Protein AF-A0AA35REL9-F1 (afdb_monomer)

Radius of gyration: 34.59 Å; Cα contacts (8 Å, |Δi|>4): 197; chains: 1; bounding box: 89×67×62 Å

Organism: Geodia barretti (NCBI:txid519541)

Nearest PDB structures (foldseek):
  4a1n-assembly1_A-2  TM=9.857E-01  e=6.104E-14  Homo sapiens
  6iid-assembly2_D  TM=9.832E-01  e=5.723E-14  Homo sapiens
  6iid-assembly1_B  TM=9.826E-01  e=6.943E-14  Homo sapiens
  5t40-assembly1_B  TM=9.830E-01  e=1.410E-13  Homo sapiens
  7r6t-assembly1_D  TM=9.829E-01  e=6.207E-13  Homo sapiens

Mean predicted aligned error: 12.46 Å

Secondary structure (DSSP, 8-state):
------------------HHHHHHHHHHHHHHHHHHHHHHHHHHHHS--HHHHHTTT-PPPPSEEEEE-SSEEEEEETTTTEEEEEEE---TTTT-SS--GGG---B--TTS-GGGS--HHHHTTSS-EEEESS-GGGGTT-HHHHHHHTBGGGEEEE-HHHHH-

Structure (mmCIF, N/CA/C/O back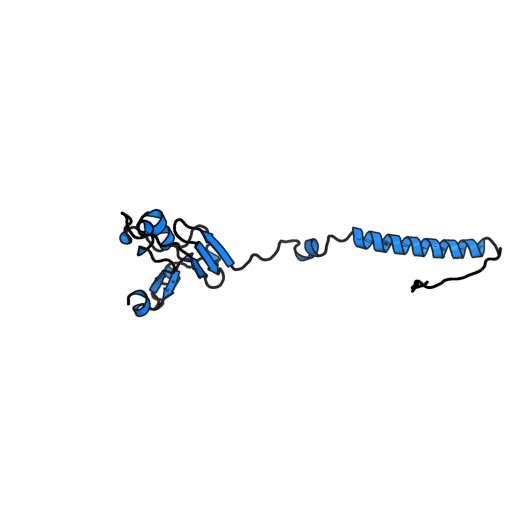bone):
data_AF-A0AA35REL9-F1
#
_entry.id   AF-A0AA35REL9-F1
#
loop_
_atom_site.group_PDB
_atom_site.id
_atom_site.type_symbol
_atom_site.label_atom_id
_atom_site.label_alt_id
_atom_site.label_comp_id
_atom_site.label_asym_id
_atom_site.label_entity_id
_atom_site.label_seq_id
_atom_site.pdbx_PDB_ins_code
_atom_site.Cartn_x
_atom_site.Cartn_y
_atom_site.Cartn_z
_atom_site.occupancy
_atom_site.B_iso_or_equiv
_atom_site.auth_seq_id
_atom_site.auth_comp_id
_atom_site.auth_asym_id
_atom_site.auth_atom_id
_atom_site.pdbx_PDB_model_num
ATOM 1 N N . MET A 1 1 ? 26.465 -51.976 43.241 1.00 38.72 1 MET A N 1
ATOM 2 C CA . MET A 1 1 ? 25.745 -52.261 41.977 1.00 38.72 1 MET A CA 1
ATOM 3 C C . MET A 1 1 ? 25.626 -50.944 41.230 1.00 38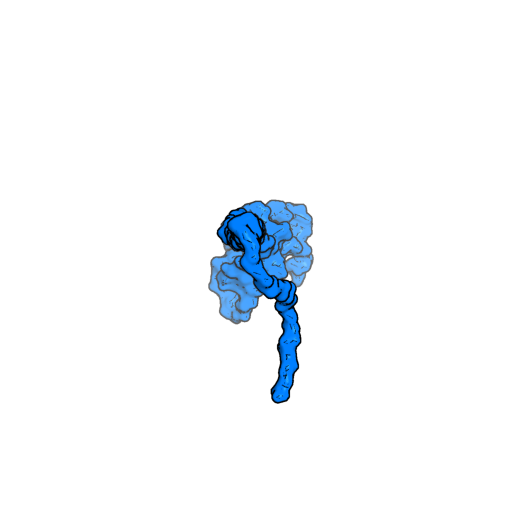.72 1 MET A C 1
ATOM 5 O O . MET A 1 1 ? 25.036 -50.042 41.786 1.00 38.72 1 MET A O 1
ATOM 9 N N . GLY A 1 2 ? 26.195 -50.675 40.064 1.00 36.62 2 GLY A N 1
ATOM 10 C CA . GLY A 1 2 ? 26.947 -51.444 39.083 1.00 36.62 2 GLY A CA 1
ATOM 11 C C . GLY A 1 2 ? 27.085 -50.527 37.857 1.00 36.62 2 GLY A C 1
ATOM 12 O O . GLY A 1 2 ? 26.077 -50.076 37.332 1.00 36.62 2 GLY A O 1
ATOM 13 N N . THR A 1 3 ? 28.329 -50.188 37.510 1.00 42.38 3 THR A N 1
ATOM 14 C CA . THR A 1 3 ? 28.881 -50.027 36.149 1.00 42.38 3 THR A CA 1
ATOM 15 C C . THR A 1 3 ? 28.041 -49.396 35.028 1.00 42.38 3 THR A C 1
ATOM 17 O O . THR A 1 3 ? 27.071 -49.979 34.560 1.00 42.38 3 THR A O 1
ATOM 20 N N . ARG A 1 4 ? 28.605 -48.348 34.404 1.00 43.53 4 ARG A N 1
ATOM 21 C CA . ARG A 1 4 ? 28.885 -48.337 32.951 1.00 43.53 4 ARG A CA 1
ATOM 22 C C . ARG A 1 4 ? 29.955 -47.298 32.599 1.00 43.53 4 ARG A C 1
ATOM 24 O O . ARG A 1 4 ? 29.702 -46.117 32.414 1.00 43.53 4 ARG A O 1
ATOM 31 N N . MET A 1 5 ? 31.175 -47.814 32.539 1.00 40.88 5 MET A N 1
ATOM 32 C CA . MET A 1 5 ? 32.362 -47.258 31.905 1.00 40.88 5 MET A CA 1
ATOM 33 C C . MET A 1 5 ? 32.341 -47.696 30.436 1.00 40.88 5 MET A C 1
ATOM 35 O O . MET A 1 5 ? 32.220 -48.896 30.224 1.00 40.88 5 MET A O 1
ATOM 39 N N . GLN A 1 6 ? 32.442 -46.769 29.475 1.00 39.53 6 GLN A N 1
ATOM 40 C CA . GLN A 1 6 ? 32.966 -46.924 28.099 1.00 39.53 6 GLN A CA 1
ATOM 41 C C . GLN A 1 6 ? 33.164 -45.501 27.541 1.00 39.53 6 GLN A C 1
ATOM 43 O O . GLN A 1 6 ? 32.292 -44.665 27.715 1.00 39.53 6 GLN A O 1
ATOM 48 N N . ALA A 1 7 ? 34.228 -45.093 26.868 1.00 39.03 7 ALA A N 1
ATOM 49 C CA . ALA A 1 7 ? 35.508 -45.682 26.544 1.00 39.03 7 ALA A CA 1
ATOM 50 C C . ALA A 1 7 ? 36.372 -44.499 26.076 1.00 39.03 7 ALA A C 1
ATOM 52 O O . ALA A 1 7 ? 35.978 -43.770 25.167 1.00 39.03 7 ALA A O 1
ATOM 53 N N . ARG A 1 8 ? 37.551 -44.303 26.664 1.00 44.84 8 ARG A N 1
ATOM 54 C CA . ARG A 1 8 ? 38.664 -43.686 25.943 1.00 44.84 8 ARG A CA 1
ATOM 55 C C . ARG A 1 8 ? 39.880 -44.565 26.176 1.00 44.84 8 ARG A C 1
ATOM 57 O O . ARG A 1 8 ? 40.421 -44.625 27.275 1.00 44.84 8 ARG A O 1
ATOM 64 N N . LEU A 1 9 ? 40.169 -45.318 25.116 1.00 37.50 9 LEU A N 1
ATOM 65 C CA . LEU A 1 9 ? 41.387 -46.067 24.840 1.00 37.50 9 LEU A CA 1
ATOM 66 C C . LEU A 1 9 ? 42.600 -45.301 25.397 1.00 37.50 9 LEU A C 1
ATOM 68 O O . LEU A 1 9 ? 42.753 -44.115 25.130 1.00 37.50 9 LEU A O 1
ATOM 72 N N . ALA A 1 10 ? 43.359 -45.873 26.327 1.00 35.50 10 ALA A N 1
ATOM 73 C CA . ALA A 1 10 ? 44.372 -46.903 26.091 1.00 35.50 10 ALA A CA 1
ATOM 74 C C . ALA A 1 10 ? 45.557 -46.385 25.256 1.00 35.50 10 ALA A C 1
ATOM 76 O O . ALA A 1 10 ? 45.569 -46.523 24.041 1.00 35.50 10 ALA A O 1
ATOM 77 N N . TYR A 1 11 ? 46.580 -45.879 25.948 1.00 42.88 11 TYR A N 1
ATOM 78 C CA . TYR A 1 11 ? 47.963 -46.280 25.691 1.00 42.88 11 TYR A CA 1
ATOM 79 C C . TYR A 1 11 ? 48.634 -46.566 27.037 1.00 42.88 11 TYR A C 1
ATOM 81 O O . TYR A 1 11 ? 49.083 -45.682 27.759 1.00 42.88 11 TYR A O 1
ATOM 89 N N . PHE A 1 12 ? 48.592 -47.849 27.390 1.00 39.62 12 PHE A N 1
ATOM 90 C CA . PHE A 1 12 ? 49.437 -48.487 28.391 1.00 39.62 12 PHE A CA 1
ATOM 91 C C . PHE A 1 12 ? 50.881 -48.515 27.872 1.00 39.62 12 PHE A C 1
ATOM 93 O O . PHE A 1 12 ? 51.094 -48.793 26.692 1.00 39.62 12 PHE A O 1
ATOM 100 N N . GLY A 1 13 ? 51.868 -48.315 28.745 1.00 34.38 13 GLY A N 1
ATOM 101 C CA . GLY A 1 13 ? 53.272 -48.499 28.379 1.00 34.38 13 GLY A CA 1
ATOM 102 C C . GLY A 1 13 ? 54.233 -48.274 29.537 1.00 34.38 13 GLY A C 1
ATOM 103 O O . GLY A 1 13 ? 54.684 -47.159 29.759 1.00 34.38 13 GLY A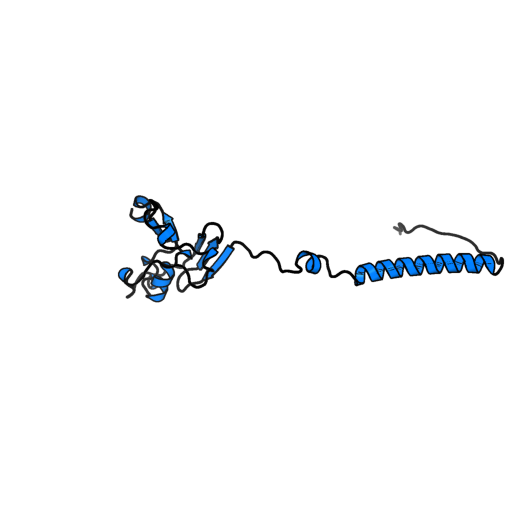 O 1
ATOM 104 N N . VAL A 1 14 ? 54.509 -49.352 30.269 1.00 37.28 14 VAL A N 1
ATOM 105 C CA . VAL A 1 14 ? 55.483 -49.502 31.361 1.00 37.28 14 VAL A CA 1
ATOM 106 C C . VAL A 1 14 ? 56.867 -48.949 30.980 1.00 37.28 14 VAL A C 1
ATOM 108 O O . VAL A 1 14 ? 57.290 -49.054 29.833 1.00 37.28 14 VAL A O 1
ATOM 111 N N . GLY A 1 15 ? 57.554 -48.342 31.954 1.00 46.62 15 GLY A N 1
ATOM 112 C CA . GLY A 1 15 ? 58.810 -47.622 31.748 1.00 46.62 15 GLY A CA 1
ATOM 113 C C . GLY A 1 15 ? 60.039 -48.480 31.445 1.00 46.62 15 GLY A C 1
ATOM 114 O O . GLY A 1 15 ? 59.962 -49.700 31.417 1.00 46.62 15 GLY A O 1
ATOM 115 N N . VAL A 1 16 ? 61.172 -47.796 31.245 1.00 36.56 16 VAL A N 1
ATOM 116 C CA . VAL A 1 16 ? 62.549 -48.168 31.632 1.00 36.56 16 VAL A CA 1
ATOM 117 C C . VAL A 1 16 ? 63.485 -47.023 31.214 1.00 36.56 16 VAL A C 1
ATOM 119 O O . VAL A 1 16 ? 63.366 -46.446 30.135 1.00 36.56 16 VAL A O 1
ATOM 122 N N . LEU A 1 17 ? 64.417 -46.697 32.110 1.00 44.53 17 LEU A N 1
ATOM 123 C CA . LEU A 1 17 ? 65.600 -45.867 31.884 1.00 44.53 17 LEU A CA 1
ATOM 124 C C . LEU A 1 17 ? 66.382 -46.331 30.642 1.00 44.53 17 LEU A C 1
ATOM 126 O O . LEU A 1 17 ? 67.017 -47.380 30.681 1.00 44.53 17 LEU A O 1
ATOM 130 N N . ALA A 1 18 ? 66.410 -45.525 29.577 1.00 38.19 18 ALA A N 1
ATOM 131 C CA . ALA A 1 18 ? 67.398 -45.668 28.508 1.00 38.19 18 ALA A CA 1
ATOM 132 C C . ALA A 1 18 ? 67.655 -44.333 27.792 1.00 38.19 18 ALA A C 1
ATOM 134 O O . ALA A 1 18 ? 66.967 -43.983 26.842 1.00 38.19 18 ALA A O 1
ATOM 135 N N . GLY A 1 19 ? 68.693 -43.620 28.239 1.00 43.19 19 GLY A N 1
ATOM 136 C CA . GLY A 1 19 ? 69.472 -42.687 27.421 1.00 43.19 19 GLY A CA 1
ATOM 137 C C . GLY A 1 19 ? 68.794 -41.374 27.011 1.00 43.19 19 GLY A C 1
ATOM 138 O O . GLY A 1 19 ? 67.659 -41.317 26.548 1.00 43.19 19 GLY A O 1
ATOM 139 N N . VAL A 1 20 ? 69.566 -40.292 27.077 1.00 51.22 20 VAL A N 1
ATOM 140 C CA . VAL A 1 20 ? 69.194 -38.928 26.654 1.00 51.22 20 VAL A CA 1
ATOM 141 C C . VAL A 1 20 ? 68.533 -38.876 25.252 1.00 51.22 20 VAL A C 1
ATOM 143 O O . VAL A 1 20 ? 67.726 -37.989 24.983 1.00 51.22 20 VAL A O 1
ATOM 146 N N . GLY A 1 21 ? 68.785 -39.862 24.376 1.00 52.84 21 GLY A N 1
ATOM 147 C CA . GLY A 1 21 ? 68.169 -39.986 23.047 1.00 52.84 21 GLY A CA 1
ATOM 148 C C . GLY A 1 21 ? 66.683 -40.390 23.017 1.00 52.84 21 GLY A C 1
ATOM 149 O O . GLY A 1 21 ? 65.930 -39.822 22.223 1.00 52.84 21 GLY A O 1
ATOM 150 N N . ALA A 1 22 ? 66.222 -41.307 23.879 1.00 56.06 22 ALA A N 1
ATOM 151 C CA . ALA A 1 22 ? 64.810 -41.720 23.910 1.00 56.06 22 ALA A CA 1
ATOM 152 C C . ALA A 1 22 ? 63.923 -40.642 24.551 1.00 56.06 22 ALA A C 1
ATOM 154 O O . ALA A 1 22 ? 62.823 -40.371 24.068 1.00 56.06 22 ALA A O 1
ATOM 155 N N . GLY A 1 23 ? 64.446 -39.950 25.571 1.00 62.44 23 GLY A N 1
ATOM 156 C CA . GLY A 1 23 ? 63.805 -38.774 26.163 1.00 62.44 23 GLY A CA 1
ATOM 157 C C . GLY A 1 23 ? 63.646 -37.623 25.165 1.00 62.44 23 GLY A C 1
ATOM 158 O O . GLY A 1 23 ? 62.595 -36.991 25.132 1.00 62.44 23 GLY A O 1
ATOM 159 N N . ALA A 1 24 ? 64.635 -37.393 24.291 1.00 69.06 24 ALA A N 1
ATOM 160 C CA . ALA A 1 24 ? 64.539 -36.389 23.228 1.00 69.06 24 ALA A CA 1
ATOM 161 C C . ALA A 1 24 ? 63.506 -36.763 22.150 1.00 69.06 24 ALA A C 1
ATOM 163 O O . ALA A 1 24 ? 62.781 -35.892 21.670 1.00 69.06 24 ALA A O 1
ATOM 164 N N . GLY A 1 25 ? 63.414 -38.045 21.777 1.00 72.69 25 GLY A N 1
ATOM 165 C CA . GLY A 1 25 ? 62.377 -38.547 20.869 1.00 72.69 25 GLY A CA 1
ATOM 166 C C . GLY A 1 25 ? 60.973 -38.394 21.458 1.00 72.69 25 GLY A C 1
ATOM 167 O O . GLY A 1 25 ? 60.097 -37.818 20.817 1.00 72.69 25 GLY A O 1
ATOM 168 N N . TYR A 1 26 ? 60.792 -38.818 22.710 1.00 73.25 26 TYR A N 1
ATOM 169 C CA . TYR A 1 26 ? 59.534 -38.671 23.443 1.00 73.25 26 TYR A CA 1
ATOM 170 C C . TYR A 1 26 ? 59.136 -37.199 23.616 1.00 73.25 26 TYR A C 1
ATOM 172 O O . TYR A 1 26 ? 58.005 -36.831 23.316 1.00 73.25 26 TYR A O 1
ATOM 180 N N . TRP A 1 27 ? 60.072 -36.330 24.009 1.00 76.44 27 TRP A N 1
ATOM 181 C CA . TRP A 1 27 ? 59.833 -34.891 24.148 1.00 76.44 27 TRP A CA 1
ATOM 182 C C . TRP A 1 27 ? 59.469 -34.223 22.819 1.00 76.44 27 TRP A C 1
ATOM 184 O O . TRP A 1 27 ? 58.601 -33.356 22.795 1.00 76.44 27 TRP A O 1
ATOM 194 N N . ARG A 1 28 ? 60.083 -34.637 21.701 1.00 79.19 28 ARG A N 1
ATOM 195 C CA . ARG A 1 28 ? 59.716 -34.145 20.362 1.00 79.19 28 ARG A CA 1
ATOM 196 C C . ARG A 1 28 ? 58.298 -34.547 19.981 1.00 79.19 28 ARG A C 1
ATOM 198 O O . ARG A 1 28 ? 57.558 -33.695 19.507 1.00 79.19 28 ARG A O 1
ATOM 205 N N . VAL A 1 29 ? 57.915 -35.804 20.206 1.00 80.38 29 VAL A N 1
ATOM 206 C CA . VAL A 1 29 ? 56.547 -36.282 19.936 1.00 80.38 29 VAL A CA 1
ATOM 207 C C . VAL A 1 29 ? 55.541 -35.561 20.832 1.00 80.38 29 VAL A C 1
ATOM 209 O O . VAL A 1 29 ? 54.528 -35.073 20.342 1.00 80.38 29 VAL A O 1
ATOM 212 N N . TYR A 1 30 ? 55.854 -35.416 22.118 1.00 77.50 30 TYR A N 1
ATOM 213 C CA . TYR A 1 30 ? 55.033 -34.679 23.073 1.00 77.50 30 TYR A CA 1
ATOM 214 C C . TYR A 1 30 ? 54.844 -33.213 22.648 1.00 77.50 30 TYR A C 1
ATOM 216 O O . TYR A 1 30 ? 53.714 -32.742 22.547 1.00 77.50 30 TYR A O 1
ATOM 224 N N . LYS A 1 31 ? 55.928 -32.514 22.283 1.00 85.44 31 LYS A N 1
ATOM 225 C CA . LYS A 1 31 ? 55.852 -31.144 21.756 1.00 85.44 31 LYS A CA 1
ATOM 226 C C . LYS A 1 31 ? 55.108 -31.043 20.429 1.00 85.44 31 LYS A C 1
ATOM 228 O O . LYS A 1 31 ? 54.455 -30.033 20.198 1.00 85.44 31 LYS A O 1
ATOM 233 N N . GLN A 1 32 ? 55.206 -32.048 19.560 1.00 83.06 32 GLN A N 1
ATOM 234 C CA . GLN A 1 32 ? 54.474 -32.079 18.293 1.00 83.06 32 GLN A CA 1
ATOM 235 C C . GLN A 1 32 ? 52.961 -32.167 18.537 1.00 83.06 32 GLN A C 1
ATOM 237 O O . GLN A 1 32 ? 52.208 -31.469 17.863 1.00 83.06 32 GLN A O 1
ATOM 242 N N . LEU A 1 33 ? 52.535 -32.979 19.512 1.00 82.25 33 LEU A N 1
ATOM 243 C CA . LEU A 1 33 ? 51.131 -33.121 19.912 1.00 82.25 33 LEU A CA 1
ATOM 244 C C . LEU A 1 33 ? 50.598 -31.856 20.604 1.00 82.25 33 LEU A C 1
ATOM 246 O O . LEU A 1 33 ? 49.529 -31.367 20.250 1.00 82.25 33 LEU A O 1
ATOM 250 N N . GLU A 1 34 ? 51.368 -31.259 21.521 1.00 87.31 34 GLU A N 1
ATOM 251 C CA . GLU A 1 34 ? 51.006 -29.960 22.113 1.00 87.31 34 GLU A CA 1
ATOM 252 C C . GLU A 1 34 ? 50.895 -28.866 21.044 1.00 87.31 34 GLU A C 1
ATOM 254 O O . GLU A 1 34 ? 49.989 -28.029 21.085 1.00 87.31 34 GLU A O 1
ATOM 259 N N . LEU A 1 35 ? 51.799 -28.873 20.058 1.00 85.94 35 LEU A N 1
ATOM 260 C CA . LEU A 1 35 ? 51.762 -27.919 18.959 1.00 85.94 35 LEU A CA 1
ATOM 261 C C . LEU A 1 35 ? 50.524 -28.143 18.085 1.00 85.94 35 LEU A C 1
ATOM 263 O O . LEU A 1 35 ? 49.861 -27.159 17.766 1.00 85.94 35 LEU A O 1
ATOM 267 N N . SER A 1 36 ? 50.170 -29.385 17.736 1.00 79.75 36 SER A N 1
ATOM 268 C CA . SER A 1 36 ? 48.961 -29.661 16.947 1.00 79.75 36 SER A CA 1
ATOM 269 C C . SER A 1 36 ? 47.688 -29.235 17.673 1.00 79.75 36 SER A C 1
ATOM 271 O O . SER A 1 36 ? 46.866 -28.547 17.070 1.00 79.75 36 SER A O 1
ATOM 273 N N . ASP A 1 37 ? 47.567 -29.522 18.972 1.00 83.12 37 ASP A N 1
ATOM 274 C CA . ASP A 1 37 ? 46.419 -29.085 19.780 1.00 83.12 37 ASP A CA 1
ATOM 275 C C . ASP A 1 37 ? 46.354 -27.549 19.868 1.00 83.12 37 ASP A C 1
ATOM 277 O O . ASP A 1 37 ? 45.286 -26.933 19.754 1.00 83.12 37 ASP A O 1
ATOM 281 N N . SER A 1 38 ? 47.513 -26.892 19.995 1.00 81.31 38 SER A N 1
ATOM 282 C CA . SER A 1 38 ? 47.600 -25.430 19.992 1.00 81.31 38 SER A CA 1
ATOM 283 C C . SER A 1 38 ? 47.218 -24.821 18.638 1.00 81.31 38 SER A C 1
ATOM 285 O O . SER A 1 38 ? 46.554 -23.783 18.607 1.00 81.31 38 SER A O 1
ATOM 287 N N . LEU A 1 39 ? 47.577 -25.467 17.523 1.00 77.19 39 LEU A N 1
ATOM 288 C CA . LEU A 1 39 ? 47.239 -25.029 16.170 1.00 77.19 39 LEU A CA 1
ATOM 289 C C . LEU A 1 39 ? 45.755 -25.236 15.878 1.00 77.19 39 LEU A C 1
ATOM 291 O O . LEU A 1 39 ? 45.132 -24.331 15.329 1.00 77.19 39 LEU A O 1
ATOM 295 N N . GLU A 1 40 ? 45.163 -26.356 16.296 1.00 75.81 40 GLU A N 1
ATOM 296 C CA . GLU A 1 40 ? 43.717 -26.571 16.186 1.00 75.81 40 GLU A CA 1
ATOM 297 C C . GLU A 1 40 ? 42.924 -25.557 17.019 1.00 75.81 40 GLU A C 1
ATOM 299 O O . GLU A 1 40 ? 41.930 -25.006 16.537 1.00 75.81 40 GLU A O 1
ATOM 304 N N . SER A 1 41 ? 43.363 -25.258 18.248 1.00 69.75 41 SER A N 1
ATOM 305 C CA . SER A 1 41 ? 42.710 -24.235 19.076 1.00 69.75 41 SER A CA 1
ATOM 306 C C . SER A 1 41 ? 42.879 -22.828 18.493 1.00 69.75 41 SER A C 1
ATOM 308 O O . SER A 1 41 ? 41.913 -22.068 18.444 1.00 69.75 41 SER A O 1
ATOM 310 N N . ARG A 1 42 ? 44.066 -22.486 17.969 1.00 64.62 42 ARG A N 1
ATOM 311 C CA . ARG A 1 42 ? 44.294 -21.226 17.248 1.00 64.62 42 ARG A CA 1
ATOM 312 C C . ARG A 1 42 ? 43.442 -21.142 15.996 1.00 64.62 42 ARG A C 1
ATOM 314 O O . ARG A 1 42 ? 42.845 -20.098 15.784 1.00 64.62 42 ARG A O 1
ATOM 321 N N . HIS A 1 43 ? 43.338 -22.200 15.198 1.00 61.16 43 HIS A N 1
ATOM 322 C CA . HIS A 1 43 ? 42.502 -22.223 13.999 1.00 61.16 43 HIS A CA 1
ATOM 323 C C . HIS A 1 43 ? 41.029 -21.969 14.351 1.00 61.16 43 HIS A C 1
ATOM 325 O O . HIS A 1 43 ? 40.400 -21.096 13.757 1.00 61.16 43 HIS A O 1
ATOM 331 N N . LYS A 1 44 ? 40.515 -22.622 15.405 1.00 63.03 44 LYS A N 1
ATOM 332 C CA . LYS A 1 44 ? 39.170 -22.351 15.948 1.00 63.03 44 LYS A CA 1
ATOM 333 C C . LYS A 1 44 ? 38.997 -20.920 16.476 1.00 63.03 44 LYS A C 1
ATOM 335 O O . LYS A 1 44 ? 37.888 -20.404 16.427 1.00 63.03 44 LYS A O 1
ATOM 340 N N . ASN A 1 45 ? 40.071 -20.282 16.943 1.00 60.59 45 ASN A N 1
ATOM 341 C CA . ASN A 1 45 ? 40.060 -18.920 17.493 1.00 60.59 45 ASN A CA 1
ATOM 342 C C . ASN A 1 45 ? 40.422 -17.817 16.477 1.00 60.59 45 ASN A C 1
ATOM 344 O O . ASN A 1 45 ? 40.308 -16.640 16.808 1.00 60.59 45 ASN A O 1
ATOM 348 N N . THR A 1 46 ? 40.885 -18.166 15.271 1.00 64.25 46 THR A N 1
ATOM 349 C CA . THR A 1 46 ? 41.335 -17.198 14.247 1.00 64.25 46 THR A CA 1
ATOM 350 C C . THR A 1 46 ? 40.262 -16.957 13.188 1.00 64.25 46 THR A C 1
ATOM 352 O O . THR A 1 46 ? 40.200 -15.877 12.601 1.00 64.25 46 THR A O 1
ATOM 355 N N . GLU A 1 47 ? 39.390 -17.935 12.942 1.00 70.81 47 GLU A N 1
ATOM 356 C CA . GLU A 1 47 ? 38.264 -17.747 12.036 1.00 70.81 47 GLU A CA 1
ATOM 357 C C . GLU A 1 47 ? 37.121 -17.018 12.752 1.00 70.81 47 GLU A C 1
ATOM 359 O O . GLU A 1 47 ? 36.642 -17.459 13.796 1.00 70.81 47 GLU A O 1
ATOM 364 N N . LEU A 1 48 ? 36.646 -15.911 12.165 1.00 78.94 48 LEU A N 1
ATOM 365 C CA . LEU A 1 48 ? 35.367 -15.325 12.568 1.00 78.94 48 LEU A CA 1
ATOM 366 C C . LEU A 1 48 ? 34.293 -16.431 12.554 1.00 78.94 48 LEU A C 1
ATOM 368 O O . LEU A 1 48 ? 34.329 -17.291 11.664 1.00 78.94 48 LEU A O 1
ATOM 372 N N . PRO A 1 49 ? 33.322 -16.413 13.483 1.00 86.38 49 PRO A N 1
ATOM 373 C CA . PRO A 1 49 ? 32.198 -17.341 13.468 1.00 86.38 49 PRO A CA 1
ATOM 374 C C . PRO A 1 49 ? 31.599 -17.486 12.062 1.00 86.38 49 PRO A C 1
ATOM 376 O O . PRO A 1 49 ? 31.489 -16.495 11.337 1.00 86.38 49 PRO A O 1
ATOM 379 N N . LEU A 1 50 ? 31.192 -18.704 11.679 1.00 84.75 50 LEU A N 1
ATOM 380 C CA . LEU A 1 50 ? 30.641 -19.006 10.346 1.00 84.75 50 LEU A CA 1
ATOM 381 C C . LEU A 1 50 ? 29.584 -17.980 9.911 1.00 84.75 50 LEU A C 1
ATOM 383 O O . LEU A 1 50 ? 29.644 -17.473 8.797 1.00 84.75 50 LEU A O 1
ATOM 387 N N . GLU A 1 51 ? 28.685 -17.612 10.822 1.00 87.00 51 GLU A N 1
ATOM 388 C CA . GLU A 1 51 ? 27.674 -16.566 10.629 1.00 87.00 51 GLU A CA 1
ATOM 389 C C . GLU A 1 51 ? 28.269 -15.226 10.169 1.00 87.00 51 GLU A C 1
ATOM 391 O O . GLU A 1 51 ? 27.785 -14.630 9.212 1.00 87.00 51 GLU A O 1
ATOM 396 N N . GLN A 1 52 ? 29.353 -14.760 10.793 1.00 87.06 52 GLN A N 1
ATOM 397 C CA . GLN A 1 52 ? 30.006 -13.495 10.440 1.00 87.06 52 GLN A CA 1
ATOM 398 C C . GLN A 1 52 ? 30.760 -13.577 9.107 1.00 87.06 52 GLN A C 1
ATOM 400 O O . GLN A 1 52 ? 30.898 -12.572 8.413 1.00 87.06 52 GLN A O 1
ATOM 405 N N . ARG A 1 53 ? 31.237 -14.767 8.726 1.00 89.69 53 ARG A N 1
ATOM 406 C CA . ARG A 1 53 ? 31.887 -14.998 7.426 1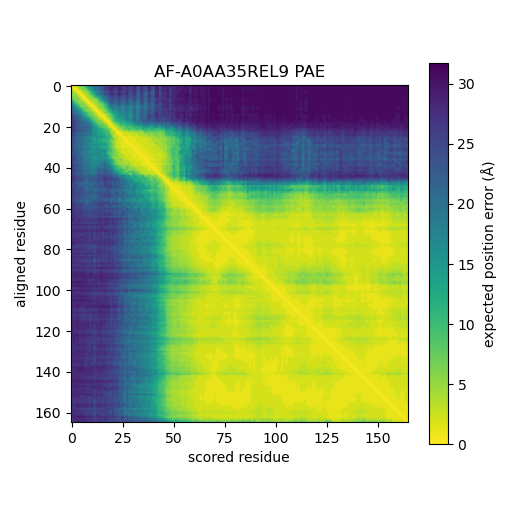.00 89.69 53 ARG A CA 1
ATOM 407 C C . ARG A 1 53 ? 30.869 -15.052 6.294 1.00 89.69 53 ARG A C 1
ATOM 409 O O . ARG A 1 53 ? 31.078 -14.421 5.262 1.00 89.69 53 ARG A O 1
ATOM 416 N N . VAL A 1 54 ? 29.782 -15.794 6.498 1.00 91.94 54 VAL A N 1
ATOM 417 C CA . VAL A 1 54 ? 28.707 -15.982 5.515 1.00 91.94 54 VAL A CA 1
ATOM 418 C C . VAL A 1 54 ? 27.923 -14.684 5.323 1.00 91.94 54 VAL A C 1
ATOM 420 O O . VAL A 1 54 ? 27.677 -14.284 4.190 1.00 91.94 54 VAL A O 1
ATOM 423 N N . PHE A 1 55 ? 27.607 -13.972 6.407 1.00 93.88 55 PHE A N 1
ATOM 424 C CA . PHE A 1 55 ? 26.857 -12.711 6.375 1.00 93.88 55 PHE A CA 1
ATOM 425 C C . PHE A 1 55 ? 27.748 -11.476 6.539 1.00 93.88 55 PHE A C 1
ATOM 427 O O . PHE A 1 55 ? 27.312 -10.460 7.078 1.00 93.88 55 PHE A O 1
ATOM 434 N N . LYS A 1 56 ? 28.992 -11.533 6.039 1.00 93.19 56 LYS A N 1
ATOM 435 C CA . LYS A 1 56 ? 29.962 -10.422 6.094 1.00 93.19 56 LYS A CA 1
ATOM 436 C C . LYS A 1 56 ? 29.391 -9.094 5.577 1.00 93.19 56 LYS A C 1
ATOM 438 O O . LYS A 1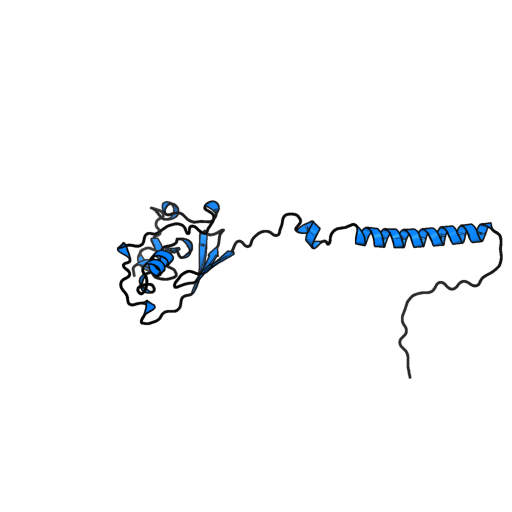 56 ? 29.745 -8.035 6.084 1.00 93.19 56 LYS A O 1
ATOM 443 N N . TYR A 1 57 ? 28.529 -9.156 4.564 1.00 93.81 57 TYR A N 1
ATOM 444 C CA . TYR A 1 57 ? 27.897 -7.995 3.927 1.00 93.81 57 TYR A CA 1
ATOM 445 C C . TYR A 1 57 ? 26.418 -7.838 4.308 1.00 93.81 57 TYR A C 1
ATOM 447 O O . TYR A 1 57 ? 25.666 -7.165 3.610 1.00 93.81 57 TYR A O 1
ATOM 455 N N . GLY A 1 58 ? 26.001 -8.461 5.411 1.00 93.12 58 GLY A N 1
ATOM 456 C CA . GLY A 1 58 ? 24.609 -8.530 5.833 1.00 93.12 58 GLY A CA 1
ATOM 457 C C . GLY A 1 58 ? 23.866 -9.730 5.246 1.00 93.12 58 GLY A C 1
ATOM 458 O O . GLY A 1 58 ? 24.343 -10.435 4.354 1.00 93.12 58 GLY A O 1
ATOM 459 N N . ARG A 1 59 ? 22.680 -9.981 5.800 1.00 93.50 59 ARG A N 1
ATOM 460 C CA . ARG A 1 59 ? 21.725 -10.949 5.256 1.00 93.50 59 ARG A CA 1
ATOM 461 C C . ARG A 1 59 ? 20.946 -10.289 4.117 1.00 93.50 59 ARG A C 1
ATOM 463 O O . ARG A 1 59 ? 20.667 -9.095 4.223 1.00 93.50 59 ARG A O 1
ATOM 470 N N . PRO A 1 60 ? 20.563 -11.034 3.067 1.00 92.81 60 PRO A N 1
ATOM 471 C CA . PRO A 1 60 ? 19.581 -10.543 2.113 1.00 92.81 60 PRO A CA 1
ATOM 472 C C . PRO A 1 60 ? 18.336 -10.064 2.858 1.00 92.81 60 PRO A C 1
ATOM 474 O O . PRO A 1 60 ? 17.843 -10.749 3.759 1.00 92.81 60 PRO A O 1
ATOM 477 N N . GLU A 1 61 ? 17.852 -8.882 2.500 1.00 91.38 61 GLU A N 1
ATOM 478 C CA . GLU A 1 61 ? 16.605 -8.375 3.052 1.00 91.38 61 GLU A CA 1
ATOM 479 C C . GLU A 1 61 ? 15.434 -9.233 2.567 1.00 91.38 61 GLU A C 1
ATOM 481 O O . GLU A 1 61 ? 15.438 -9.768 1.454 1.00 91.38 61 GLU A O 1
ATOM 486 N N . SER A 1 62 ? 14.429 -9.377 3.428 1.00 94.12 62 SER A N 1
ATOM 487 C CA . SER A 1 62 ? 13.176 -10.033 3.064 1.00 94.12 62 SER A CA 1
ATOM 488 C C . SER A 1 62 ? 12.539 -9.311 1.866 1.00 94.12 62 SER A C 1
ATOM 490 O O . SER A 1 62 ? 12.479 -8.080 1.874 1.00 94.12 62 SER A O 1
ATOM 492 N N . PRO A 1 63 ? 11.987 -10.033 0.869 1.00 95.62 63 PRO A N 1
ATOM 493 C CA . PRO A 1 63 ? 11.201 -9.418 -0.203 1.00 95.62 63 PRO A CA 1
ATOM 494 C C . PRO A 1 63 ? 9.854 -8.884 0.299 1.00 95.62 63 PRO A C 1
ATOM 496 O O . PRO A 1 63 ? 9.116 -8.271 -0.465 1.00 95.62 63 PRO A O 1
ATOM 499 N N . PHE A 1 64 ? 9.536 -9.103 1.575 1.00 97.62 64 PHE A N 1
ATOM 500 C CA . PHE A 1 64 ? 8.316 -8.641 2.214 1.00 97.62 64 PHE A CA 1
ATOM 501 C C . PHE A 1 64 ? 8.627 -7.625 3.303 1.00 97.62 64 PHE A C 1
ATOM 503 O O . PHE A 1 64 ? 9.513 -7.863 4.132 1.00 97.62 64 PHE A O 1
ATOM 510 N N . SER A 1 65 ? 7.849 -6.547 3.357 1.00 96.50 65 SER A N 1
ATOM 511 C CA . SER A 1 65 ? 7.905 -5.588 4.459 1.00 96.50 65 SER A CA 1
ATOM 512 C C . SER A 1 65 ? 6.515 -5.217 4.961 1.00 96.50 65 SER A C 1
ATOM 514 O O . SER A 1 65 ? 5.581 -5.021 4.188 1.00 96.50 65 SER A O 1
ATOM 516 N N . SER A 1 66 ? 6.371 -5.150 6.285 1.00 97.50 66 SER A N 1
ATOM 517 C CA . SER A 1 66 ? 5.138 -4.683 6.919 1.00 97.50 66 SER A CA 1
ATOM 518 C C . SER A 1 66 ? 5.089 -3.154 6.920 1.00 97.50 66 SER A C 1
ATOM 520 O O . SER A 1 66 ? 6.116 -2.490 7.123 1.00 97.50 66 SER A O 1
ATOM 522 N N . ARG A 1 67 ? 3.902 -2.595 6.690 1.00 97.75 67 ARG A N 1
ATOM 523 C CA . ARG A 1 67 ? 3.599 -1.165 6.785 1.00 97.75 67 ARG A CA 1
ATOM 524 C C . ARG A 1 67 ? 2.321 -0.981 7.587 1.00 97.75 67 ARG A C 1
ATOM 526 O O . ARG A 1 67 ? 1.361 -1.724 7.411 1.00 97.75 67 ARG A O 1
ATOM 533 N N . THR A 1 68 ? 2.325 0.017 8.460 1.00 98.38 68 THR A N 1
ATOM 534 C CA . THR A 1 68 ? 1.166 0.392 9.268 1.00 98.38 68 THR A CA 1
ATOM 535 C C . THR A 1 68 ? 0.829 1.837 8.972 1.00 98.38 68 THR A C 1
ATOM 537 O O . THR A 1 68 ? 1.690 2.711 9.072 1.00 98.38 68 THR A O 1
ATOM 540 N N . TYR A 1 69 ? -0.426 2.056 8.616 1.00 98.12 69 TYR A N 1
ATOM 541 C CA . TYR A 1 69 ? -1.013 3.351 8.322 1.00 98.12 69 TYR A CA 1
ATOM 542 C C . TYR A 1 69 ? -2.049 3.707 9.386 1.00 98.12 69 TYR A C 1
ATOM 544 O O . TYR A 1 69 ? -2.235 2.982 10.365 1.00 98.12 69 TYR A O 1
ATOM 552 N N . THR A 1 70 ? -2.755 4.819 9.184 1.00 97.00 70 THR A N 1
ATOM 553 C CA . THR A 1 70 ? -3.735 5.317 10.156 1.00 97.00 70 THR A CA 1
ATOM 554 C C . THR A 1 70 ? -4.870 4.319 10.436 1.00 97.00 70 THR A C 1
ATOM 556 O O . THR A 1 70 ? -5.328 4.223 11.571 1.00 97.00 70 THR A O 1
ATOM 559 N N . SER A 1 71 ? -5.331 3.571 9.426 1.00 96.88 71 SER A N 1
ATOM 560 C CA . SER A 1 71 ? -6.524 2.704 9.552 1.00 96.88 71 SER A CA 1
ATOM 561 C C . SER A 1 71 ? -6.320 1.259 9.127 1.00 96.88 71 SER A C 1
ATOM 563 O O . SER A 1 71 ? -7.222 0.445 9.298 1.00 96.88 71 SER A O 1
ATOM 565 N N . HIS A 1 72 ? -5.147 0.926 8.597 1.00 98.31 72 HIS A N 1
ATOM 566 C CA . HIS A 1 72 ? -4.853 -0.420 8.136 1.00 98.31 72 HIS A CA 1
ATOM 567 C C . HIS A 1 72 ? -3.358 -0.717 8.196 1.00 98.31 72 HIS A C 1
ATOM 569 O O . HIS A 1 72 ? -2.521 0.188 8.247 1.00 98.31 72 HIS A O 1
ATOM 575 N N . SER A 1 73 ? -3.033 -2.000 8.154 1.00 98.62 73 SER A N 1
ATOM 576 C CA . SER A 1 73 ? -1.680 -2.500 7.953 1.00 98.62 73 SER A CA 1
ATOM 577 C C . SER A 1 73 ? -1.642 -3.390 6.723 1.00 98.62 73 SER A C 1
ATOM 579 O O . SER A 1 73 ? -2.616 -4.075 6.418 1.00 98.62 73 SER A O 1
ATOM 581 N N . VAL A 1 74 ? -0.498 -3.422 6.051 1.00 98.62 74 VAL A N 1
ATOM 582 C CA . VAL A 1 74 ? -0.247 -4.313 4.916 1.00 98.62 74 VAL A CA 1
ATOM 583 C C . VAL A 1 74 ? 1.079 -5.037 5.095 1.00 98.62 74 VAL A C 1
ATOM 585 O O . VAL A 1 74 ? 2.036 -4.479 5.636 1.00 98.62 74 VAL A O 1
ATOM 588 N N . LEU A 1 75 ? 1.166 -6.259 4.578 1.00 98.56 75 LEU A N 1
ATOM 589 C CA . LEU A 1 75 ? 2.448 -6.885 4.259 1.00 98.56 75 LEU A CA 1
ATOM 590 C C . LEU A 1 75 ? 2.661 -6.778 2.759 1.00 98.56 75 LEU A C 1
ATOM 592 O O . LEU A 1 75 ? 1.955 -7.414 1.982 1.00 98.56 75 LEU A O 1
ATOM 596 N N . TYR A 1 76 ? 3.625 -5.963 2.360 1.00 98.62 76 TYR A N 1
ATOM 597 C CA . TYR A 1 76 ? 3.878 -5.632 0.968 1.00 98.62 76 TYR A CA 1
ATOM 598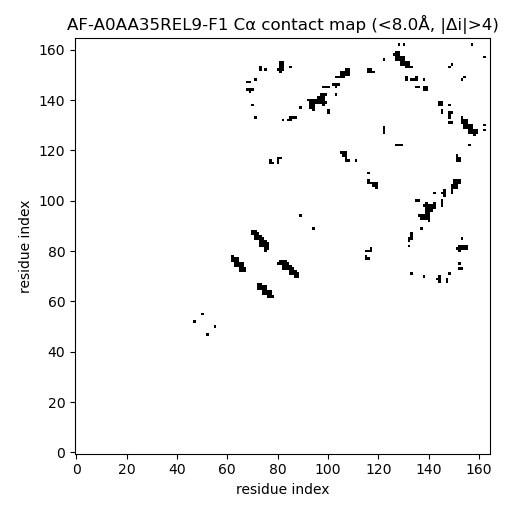 C C . TYR A 1 76 ? 4.929 -6.554 0.349 1.00 98.62 76 TYR A C 1
ATOM 600 O O . TYR A 1 76 ? 5.973 -6.788 0.958 1.00 98.62 76 TYR A O 1
ATOM 608 N N . ASP A 1 77 ? 4.669 -7.039 -0.866 1.00 98.50 77 ASP A N 1
ATOM 609 C CA . ASP A 1 77 ? 5.602 -7.819 -1.678 1.00 98.50 77 ASP A CA 1
ATOM 610 C C . ASP A 1 77 ? 6.384 -6.907 -2.632 1.00 98.50 77 ASP A C 1
ATOM 612 O O . ASP A 1 77 ? 5.839 -6.358 -3.591 1.00 98.50 77 ASP A O 1
ATOM 616 N N . HIS A 1 78 ? 7.688 -6.761 -2.394 1.00 97.81 78 HIS A N 1
ATOM 617 C CA . HIS A 1 78 ? 8.583 -5.934 -3.205 1.00 97.81 78 HIS A CA 1
ATOM 618 C C . HIS A 1 78 ? 8.856 -6.499 -4.607 1.00 97.81 78 HIS A C 1
ATOM 620 O O . HIS A 1 78 ? 9.300 -5.748 -5.481 1.00 97.81 78 HIS A O 1
ATOM 626 N N . VAL A 1 79 ? 8.625 -7.797 -4.825 1.00 97.50 79 VAL A N 1
ATOM 627 C CA . VAL A 1 79 ? 8.815 -8.476 -6.114 1.00 97.50 79 VAL A CA 1
ATOM 628 C C . VAL A 1 79 ? 7.593 -8.259 -6.996 1.00 97.50 79 VAL A C 1
ATOM 630 O O . VAL A 1 79 ? 7.732 -7.808 -8.132 1.00 97.50 79 VAL A O 1
ATOM 633 N N . HIS A 1 80 ? 6.401 -8.530 -6.463 1.00 98.06 80 HIS A N 1
ATOM 634 C CA . HIS A 1 80 ? 5.144 -8.399 -7.209 1.00 98.06 80 HIS A CA 1
ATOM 635 C C . HIS A 1 80 ? 4.543 -6.988 -7.153 1.00 98.06 80 HIS A C 1
ATOM 637 O O . HIS A 1 80 ? 3.640 -6.676 -7.925 1.00 98.06 80 HIS A O 1
ATOM 643 N N . LYS A 1 81 ? 5.071 -6.124 -6.281 1.00 98.38 81 LYS A N 1
ATOM 644 C CA . LYS A 1 81 ? 4.662 -4.726 -6.086 1.00 98.38 81 LYS A CA 1
ATOM 645 C C . LYS A 1 81 ? 3.193 -4.550 -5.683 1.00 98.38 81 LYS A C 1
ATOM 647 O O . LYS A 1 81 ? 2.538 -3.589 -6.095 1.00 98.38 81 LYS A O 1
ATOM 652 N N . VAL A 1 82 ? 2.703 -5.493 -4.884 1.00 98.69 82 VAL A N 1
ATOM 653 C CA . VAL A 1 82 ? 1.324 -5.591 -4.387 1.00 98.69 82 VAL A CA 1
ATOM 654 C C . VAL A 1 82 ? 1.322 -6.074 -2.931 1.00 98.69 82 VAL A C 1
ATOM 656 O O . VAL A 1 82 ? 2.294 -6.697 -2.493 1.00 98.69 82 VAL A O 1
ATOM 659 N N . PRO A 1 83 ? 0.263 -5.812 -2.149 1.00 98.56 83 PRO A N 1
ATOM 660 C CA . PRO A 1 83 ? 0.121 -6.398 -0.819 1.00 98.56 83 PRO A CA 1
ATOM 661 C C . PRO A 1 83 ? -0.142 -7.912 -0.891 1.00 98.56 83 PRO A C 1
ATOM 663 O O . PRO A 1 83 ? -0.961 -8.371 -1.684 1.00 98.56 83 PRO A O 1
ATOM 666 N N . LEU A 1 84 ? 0.506 -8.683 -0.014 1.00 98.31 84 LEU A N 1
ATOM 667 C CA . LEU A 1 84 ? 0.147 -10.080 0.267 1.00 98.31 84 LEU A CA 1
ATOM 668 C C . LEU A 1 84 ? -1.113 -10.165 1.127 1.00 98.31 84 LEU A C 1
ATOM 670 O O . LEU A 1 84 ? -1.958 -11.031 0.922 1.00 98.31 84 LEU A O 1
ATOM 674 N N . TRP A 1 85 ? -1.222 -9.272 2.109 1.00 98.44 85 TRP A N 1
ATOM 675 C CA . TRP A 1 85 ? -2.420 -9.097 2.915 1.00 98.44 85 TRP A CA 1
ATOM 676 C C . TRP A 1 85 ? -2.593 -7.634 3.299 1.00 98.44 85 TRP A C 1
ATOM 678 O O . TRP A 1 85 ? -1.622 -6.877 3.377 1.00 98.44 85 TRP A O 1
ATOM 688 N N . SER A 1 86 ? -3.845 -7.279 3.572 1.00 98.56 86 SER A N 1
ATOM 689 C CA . SER A 1 86 ? -4.248 -6.037 4.216 1.00 98.56 86 SER A CA 1
ATOM 690 C C . SER A 1 86 ? -5.152 -6.370 5.398 1.00 98.56 86 SER A C 1
ATOM 692 O O . SER A 1 86 ? -5.955 -7.300 5.309 1.00 98.56 86 SER A O 1
ATOM 694 N N . ALA A 1 87 ? -4.995 -5.654 6.505 1.00 98.56 87 ALA A N 1
ATOM 695 C CA . ALA A 1 87 ? -5.783 -5.844 7.713 1.00 98.56 87 ALA A CA 1
ATOM 696 C C . ALA A 1 87 ? -6.240 -4.492 8.258 1.00 98.56 87 ALA A C 1
ATOM 698 O O . ALA A 1 87 ? -5.429 -3.580 8.422 1.00 98.56 87 ALA A O 1
ATOM 699 N N . GLU A 1 88 ? -7.525 -4.390 8.581 1.00 97.94 88 GLU A N 1
ATOM 700 C CA . GLU A 1 88 ? -8.150 -3.188 9.127 1.00 97.94 88 GLU A CA 1
ATOM 701 C C . GLU A 1 88 ? -9.155 -3.538 10.227 1.00 97.94 88 GLU A C 1
ATOM 703 O O . GLU A 1 88 ? -9.608 -4.680 10.349 1.00 97.94 88 GLU A O 1
ATOM 708 N N . VAL A 1 89 ? -9.498 -2.541 11.043 1.00 97.31 89 VAL A N 1
ATOM 709 C CA . VAL A 1 89 ? -10.542 -2.657 12.064 1.00 97.31 89 VAL A CA 1
ATOM 710 C C . VAL A 1 89 ? -11.651 -1.674 11.732 1.00 97.31 89 VAL A C 1
ATOM 712 O O . VAL A 1 89 ? -11.490 -0.462 11.867 1.00 97.31 89 VAL A O 1
ATOM 715 N N . ILE A 1 90 ? -12.803 -2.213 11.343 1.00 97.06 90 ILE A N 1
ATOM 716 C CA . ILE A 1 90 ? -13.965 -1.413 10.968 1.00 97.06 90 ILE A CA 1
ATOM 717 C C . ILE A 1 90 ? -14.773 -1.077 12.221 1.00 97.06 90 ILE A C 1
ATOM 719 O O . ILE A 1 90 ? -15.178 -1.951 12.988 1.00 97.06 90 ILE A O 1
ATOM 723 N N . THR A 1 91 ? -15.031 0.214 12.419 1.00 95.56 91 THR A N 1
ATOM 724 C CA . THR A 1 91 ? -15.887 0.729 13.495 1.00 95.56 91 THR A CA 1
ATOM 725 C C . THR A 1 91 ? -16.944 1.665 12.909 1.00 95.56 91 THR A C 1
ATOM 727 O O . THR A 1 91 ? -16.688 2.280 11.871 1.00 95.56 91 THR A O 1
ATOM 730 N N . PRO A 1 92 ? -18.114 1.845 13.556 1.00 96.12 92 PRO A N 1
ATOM 731 C CA . PRO A 1 92 ? -19.125 2.801 13.094 1.00 96.12 92 PRO A CA 1
ATOM 732 C C . PRO A 1 92 ? -18.581 4.226 12.933 1.00 96.12 92 PRO A C 1
ATOM 734 O O . PRO A 1 92 ? -18.985 4.959 12.033 1.00 96.12 92 PRO A O 1
ATOM 737 N N . GLN A 1 93 ? -17.644 4.613 13.800 1.00 91.31 93 GLN A N 1
ATOM 738 C CA . GLN A 1 93 ? -16.944 5.889 13.723 1.00 91.31 93 GLN A CA 1
ATOM 739 C C . GLN A 1 93 ? -15.972 5.912 12.545 1.00 91.31 93 GLN A C 1
ATOM 741 O O . GLN A 1 93 ? -15.870 6.939 11.898 1.00 91.31 93 GLN A O 1
ATOM 746 N N . GLY A 1 94 ? -15.297 4.801 12.236 1.00 90.44 94 GLY A N 1
ATO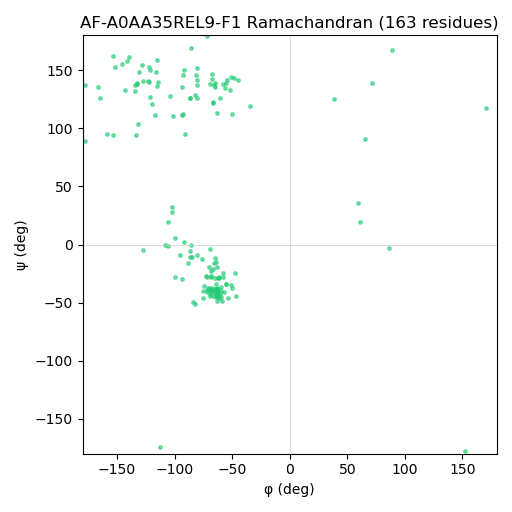M 747 C CA . GLY A 1 94 ? -14.339 4.698 11.134 1.00 90.44 94 GLY A CA 1
ATOM 748 C C . GLY A 1 94 ? -14.951 4.978 9.759 1.00 90.44 94 GLY A C 1
ATOM 749 O O . GLY A 1 94 ? -14.377 5.745 8.981 1.00 90.44 94 GLY A O 1
ATOM 750 N N . ILE A 1 95 ? -16.149 4.433 9.514 1.00 96.69 95 ILE A N 1
ATOM 751 C CA . ILE A 1 95 ? -16.892 4.518 8.239 1.00 96.69 95 ILE A CA 1
ATOM 752 C C . ILE A 1 95 ? -17.751 5.787 8.104 1.00 96.69 95 ILE A C 1
ATOM 754 O O . ILE A 1 95 ? -18.400 6.007 7.081 1.00 96.69 95 ILE A O 1
ATOM 758 N N . SER A 1 96 ? -17.755 6.652 9.119 1.00 96.31 96 SER A N 1
ATOM 759 C CA . SER A 1 96 ? -18.467 7.929 9.110 1.00 96.31 96 SER A CA 1
ATOM 760 C C . SER A 1 96 ? -17.496 9.075 9.348 1.00 96.31 96 SER A C 1
ATOM 762 O O . SER A 1 96 ? -16.587 8.985 10.164 1.00 96.31 96 SER A O 1
ATOM 764 N N . GLY A 1 97 ? -17.660 10.183 8.636 1.00 95.94 97 GLY A N 1
ATOM 765 C CA . GLY A 1 97 ? -16.801 11.339 8.845 1.00 95.94 97 G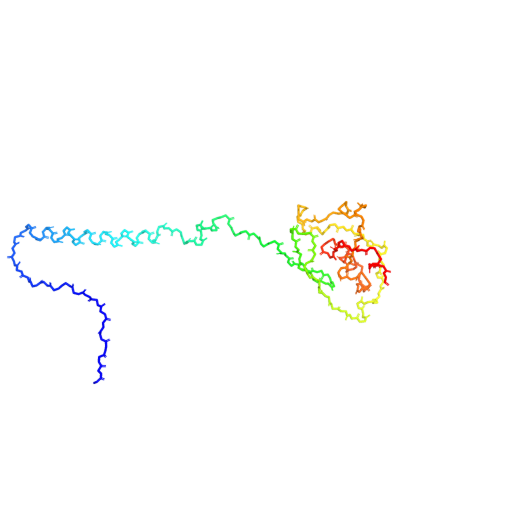LY A CA 1
ATOM 766 C C . GLY A 1 97 ? -16.638 12.223 7.619 1.00 95.94 97 GLY A C 1
ATOM 767 O O . GLY A 1 97 ? -17.261 11.993 6.577 1.00 95.94 97 GLY A O 1
ATOM 768 N N . PRO A 1 98 ? -15.822 13.278 7.753 1.00 96.62 98 PRO A N 1
ATOM 769 C CA . PRO A 1 98 ? -15.736 14.341 6.764 1.00 96.62 98 PRO A CA 1
ATOM 770 C C . PRO A 1 98 ? -14.851 13.992 5.561 1.00 96.62 98 PRO A C 1
ATOM 772 O O . PRO A 1 98 ? -14.833 14.770 4.604 1.00 96.62 98 PRO A O 1
ATOM 775 N N . ALA A 1 99 ? -14.106 12.879 5.586 1.00 98.12 99 ALA A N 1
ATOM 776 C CA . ALA A 1 99 ? -13.149 12.562 4.533 1.00 98.12 99 ALA A CA 1
ATOM 777 C C . ALA A 1 99 ? -13.843 12.307 3.185 1.00 98.12 99 ALA A C 1
ATOM 779 O O . ALA A 1 99 ? -14.862 11.605 3.071 1.00 98.12 99 ALA A O 1
ATOM 780 N N . LYS A 1 100 ? -13.273 12.883 2.126 1.00 98.12 100 LYS A N 1
ATOM 781 C CA . LYS A 1 100 ? -13.827 12.832 0.771 1.00 98.12 100 LYS A CA 1
ATOM 782 C C . LYS A 1 100 ? -12.837 12.158 -0.161 1.00 98.12 100 LYS A C 1
ATOM 784 O O . LYS A 1 100 ? -11.755 12.678 -0.401 1.00 98.12 100 LYS A O 1
ATOM 789 N N . ARG A 1 101 ? -13.274 11.064 -0.790 1.00 97.00 101 ARG A N 1
ATOM 790 C CA . ARG A 1 101 ? -12.451 10.283 -1.727 1.00 97.00 101 ARG A CA 1
ATOM 791 C C . ARG A 1 101 ? -11.894 11.128 -2.873 1.00 97.00 101 ARG A C 1
ATOM 793 O O . ARG A 1 101 ? -10.777 10.901 -3.303 1.00 97.00 101 ARG A O 1
ATOM 800 N N . GLY A 1 102 ? -12.648 12.128 -3.340 1.00 97.25 102 GLY A N 1
ATOM 801 C CA . GLY A 1 102 ? -12.202 13.038 -4.401 1.00 97.25 102 GLY A CA 1
ATOM 802 C C . GLY A 1 102 ? -10.986 13.904 -4.041 1.00 97.25 102 GLY A C 1
ATOM 803 O O . GLY A 1 102 ? -10.367 14.460 -4.945 1.00 97.25 102 GLY A O 1
ATOM 804 N N . ASN A 1 103 ? -10.635 14.004 -2.754 1.00 97.94 103 ASN A N 1
ATOM 805 C CA . ASN A 1 103 ? -9.443 14.713 -2.290 1.00 97.94 103 ASN A CA 1
ATOM 806 C C . ASN A 1 103 ? -8.197 13.814 -2.256 1.00 97.94 103 ASN A C 1
ATOM 808 O O . ASN A 1 103 ? -7.085 14.332 -2.210 1.00 97.94 103 ASN A O 1
ATOM 812 N N . SER A 1 104 ? -8.372 12.493 -2.319 1.00 98.31 104 SER A N 1
ATOM 813 C CA . SER A 1 104 ? -7.283 11.520 -2.313 1.00 98.31 104 SER A CA 1
ATOM 814 C C . SER A 1 104 ? -6.847 11.188 -3.739 1.00 98.31 104 SER A C 1
ATOM 816 O O . SER A 1 104 ? -7.635 11.223 -4.691 1.00 98.31 104 SER A O 1
ATOM 818 N N . ARG A 1 105 ? -5.567 10.856 -3.915 1.00 98.44 105 ARG A N 1
ATOM 819 C CA . ARG A 1 105 ? -5.008 10.459 -5.212 1.00 98.44 105 ARG A CA 1
ATOM 820 C C . ARG A 1 105 ? -4.172 9.206 -5.052 1.00 98.44 105 ARG A C 1
ATOM 822 O O . ARG A 1 105 ? -3.385 9.106 -4.121 1.00 98.44 105 ARG A O 1
ATOM 829 N N . PHE A 1 106 ? -4.305 8.294 -6.010 1.00 98.75 106 PHE A N 1
ATOM 830 C CA . PHE A 1 106 ? -3.404 7.153 -6.100 1.00 98.75 106 PHE A CA 1
ATOM 831 C C . PHE A 1 106 ? -1.971 7.626 -6.305 1.00 98.75 106 PHE A C 1
ATOM 833 O O . PHE A 1 106 ? -1.696 8.371 -7.254 1.00 98.75 106 PHE A O 1
ATOM 840 N N . GLN A 1 107 ? -1.067 7.172 -5.448 1.00 98.44 107 GLN A N 1
ATOM 841 C CA . GLN A 1 107 ? 0.343 7.530 -5.522 1.00 98.44 107 GLN A CA 1
ATOM 842 C C . GLN A 1 107 ? 1.232 6.422 -4.945 1.00 98.44 107 GLN A C 1
ATOM 844 O O . GLN A 1 107 ? 0.781 5.665 -4.084 1.00 98.44 107 GLN A O 1
ATOM 849 N N . PRO A 1 108 ? 2.486 6.302 -5.412 1.00 98.50 108 PRO A N 1
ATOM 850 C CA . PRO A 1 108 ? 3.464 5.428 -4.775 1.00 98.50 108 PRO A CA 1
ATOM 851 C C . PRO A 1 108 ? 3.607 5.767 -3.287 1.00 98.50 108 PRO A C 1
ATOM 853 O O . PRO A 1 108 ? 3.608 6.944 -2.923 1.00 98.50 108 PRO A O 1
ATOM 856 N N . ASP A 1 109 ? 3.754 4.750 -2.441 1.00 98.00 109 ASP A N 1
ATOM 857 C CA . ASP A 1 109 ? 4.085 4.961 -1.030 1.00 98.00 109 ASP A CA 1
ATOM 858 C C . ASP A 1 109 ? 5.507 5.552 -0.920 1.00 98.00 109 ASP A C 1
ATOM 860 O O . ASP A 1 109 ? 6.457 4.926 -1.410 1.00 98.00 109 ASP A O 1
ATOM 864 N N . PRO A 1 110 ? 5.687 6.730 -0.289 1.00 97.38 110 PRO A N 1
ATOM 865 C CA . PRO A 1 110 ? 6.992 7.381 -0.164 1.00 97.38 110 PRO A CA 1
ATOM 866 C C . PRO A 1 110 ? 7.999 6.598 0.698 1.00 97.38 110 PRO A C 1
ATOM 868 O O . PRO A 1 110 ? 9.196 6.874 0.641 1.00 97.38 110 PRO A O 1
ATOM 871 N N . THR A 1 111 ? 7.545 5.626 1.491 1.00 96.25 111 THR A N 1
ATOM 872 C CA . THR A 1 111 ? 8.383 4.766 2.346 1.00 96.25 111 THR A CA 1
ATOM 873 C C . THR A 1 111 ? 8.926 3.530 1.621 1.00 96.25 111 THR A C 1
ATOM 875 O O . THR A 1 111 ? 9.718 2.769 2.189 1.00 96.25 111 THR A O 1
ATOM 878 N N . ILE A 1 112 ? 8.507 3.299 0.374 1.00 97.38 112 ILE A N 1
ATOM 879 C CA . ILE A 1 112 ? 8.981 2.198 -0.464 1.00 97.38 112 ILE A CA 1
ATOM 880 C C . ILE A 1 112 ? 9.960 2.751 -1.494 1.00 97.38 112 ILE A C 1
ATOM 882 O O . ILE A 1 112 ? 9.652 3.678 -2.240 1.00 97.38 112 ILE A O 1
ATOM 886 N N . LEU A 1 113 ? 11.147 2.145 -1.579 1.00 96.56 113 LEU A N 1
ATOM 887 C CA . LEU A 1 113 ? 12.128 2.508 -2.600 1.00 96.56 113 LEU A CA 1
ATOM 888 C C . LEU A 1 113 ? 11.512 2.383 -3.998 1.00 96.56 113 LEU A C 1
ATOM 890 O O . LEU A 1 113 ? 10.919 1.354 -4.324 1.00 96.56 113 LEU A O 1
ATOM 894 N N . THR A 1 114 ? 11.733 3.379 -4.858 1.00 96.62 114 THR A N 1
ATOM 895 C CA . THR A 1 114 ? 11.108 3.483 -6.189 1.00 96.62 114 THR A CA 1
ATOM 896 C C . THR A 1 114 ? 11.235 2.209 -7.026 1.00 96.62 114 THR A C 1
ATOM 898 O O . THR A 1 114 ? 10.290 1.819 -7.703 1.00 96.62 114 THR A O 1
ATOM 901 N N . ARG A 1 115 ? 12.372 1.501 -6.943 1.00 96.44 115 ARG A N 1
ATOM 902 C CA . ARG A 1 115 ? 12.592 0.236 -7.672 1.00 96.44 115 ARG A CA 1
ATOM 903 C C . ARG A 1 115 ? 11.614 -0.885 -7.284 1.00 96.44 115 ARG A C 1
ATOM 905 O O . ARG A 1 115 ? 11.331 -1.745 -8.113 1.00 96.44 115 ARG A O 1
ATOM 912 N N . PHE A 1 116 ? 11.104 -0.866 -6.053 1.00 97.62 116 PHE A N 1
ATOM 913 C CA . PHE A 1 116 ? 10.179 -1.855 -5.487 1.00 97.62 116 PHE A CA 1
ATOM 914 C C . PHE A 1 116 ? 8.742 -1.332 -5.368 1.00 97.62 116 PHE A C 1
ATOM 916 O O . PHE A 1 116 ? 7.855 -2.055 -4.921 1.00 97.62 116 PHE A O 1
ATOM 923 N N . SER A 1 117 ? 8.505 -0.078 -5.747 1.00 97.62 117 SER A N 1
ATOM 924 C CA . SER A 1 117 ? 7.177 0.524 -5.753 1.00 97.62 117 SER A CA 1
ATOM 925 C C . SER A 1 117 ? 6.535 0.353 -7.129 1.00 97.62 117 SER A C 1
ATOM 927 O O . SER A 1 117 ? 7.232 0.339 -8.156 1.00 97.62 117 SER A O 1
ATOM 929 N N . SER A 1 118 ? 5.216 0.177 -7.161 1.00 97.88 118 SER A N 1
ATOM 930 C CA . SER A 1 118 ? 4.432 0.336 -8.386 1.00 97.88 118 SER A CA 1
ATOM 931 C C . SER A 1 118 ? 4.158 1.820 -8.636 1.00 97.88 118 SER A C 1
ATOM 933 O O . SER A 1 118 ? 4.142 2.646 -7.721 1.00 97.88 118 SER A O 1
ATOM 935 N N . GLY A 1 119 ? 3.992 2.183 -9.903 1.00 98.19 119 GLY A N 1
ATOM 936 C CA . GLY A 1 119 ? 3.658 3.530 -10.341 1.00 98.19 119 GLY A CA 1
ATOM 937 C C . GLY A 1 119 ? 2.287 3.579 -11.000 1.00 98.19 119 GLY A C 1
ATOM 938 O O . GLY A 1 119 ? 1.794 2.596 -11.541 1.00 98.19 119 GLY A O 1
ATOM 939 N N . ASN A 1 120 ? 1.675 4.764 -11.047 1.00 98.38 120 ASN A N 1
ATOM 940 C CA . ASN A 1 120 ? 0.405 4.946 -11.762 1.00 98.38 120 ASN A CA 1
ATOM 941 C C . ASN A 1 120 ? 0.494 4.569 -13.253 1.00 98.38 120 ASN A C 1
ATOM 943 O O . ASN A 1 120 ? -0.511 4.175 -13.839 1.00 98.38 120 ASN A O 1
ATOM 947 N N . ALA A 1 121 ? 1.682 4.681 -13.855 1.00 98.19 121 ALA A N 1
ATOM 948 C CA . ALA A 1 121 ? 1.929 4.273 -15.233 1.00 98.19 121 ALA A CA 1
ATOM 949 C C . ALA A 1 121 ? 1.777 2.756 -15.447 1.00 98.19 121 ALA A C 1
ATOM 951 O O . ALA A 1 121 ? 1.357 2.363 -16.528 1.00 98.19 121 ALA A O 1
ATOM 952 N N . ASP A 1 122 ? 2.032 1.930 -14.424 1.00 98.38 122 ASP A N 1
ATOM 953 C CA . ASP A 1 122 ? 1.879 0.468 -14.505 1.00 98.38 122 ASP A CA 1
ATOM 954 C C . ASP A 1 122 ? 0.398 0.058 -14.630 1.00 98.38 122 ASP A C 1
ATOM 956 O O . ASP A 1 122 ? 0.064 -0.962 -15.227 1.00 98.38 122 ASP A O 1
ATOM 960 N N . TYR A 1 123 ? -0.508 0.881 -14.093 1.00 98.62 123 TYR A N 1
ATOM 961 C CA . TYR A 1 123 ? -1.956 0.663 -14.145 1.00 98.62 123 TYR A CA 1
ATOM 962 C C . TYR A 1 123 ? -2.624 1.365 -15.333 1.00 98.62 123 TYR A C 1
ATOM 964 O O . TYR A 1 123 ? -3.669 0.938 -15.824 1.00 98.62 123 TYR A O 1
ATOM 972 N N . LEU A 1 124 ? -2.068 2.486 -15.791 1.00 97.81 124 LEU A N 1
ATOM 973 C CA . LEU A 1 124 ? -2.683 3.286 -16.841 1.00 97.81 124 LEU A CA 1
ATOM 974 C C . LEU A 1 124 ? -2.699 2.512 -18.167 1.00 97.81 124 LEU A C 1
ATOM 976 O O . LEU A 1 124 ? -1.653 2.166 -18.701 1.00 97.81 124 LEU A O 1
ATOM 980 N N . LYS A 1 125 ? -3.896 2.305 -18.734 1.00 97.50 125 LYS A N 1
ATOM 981 C CA . LYS A 1 125 ? -4.113 1.562 -19.994 1.00 97.50 125 LYS A CA 1
ATOM 982 C C . LYS A 1 125 ? -3.652 0.093 -19.956 1.00 97.50 125 LYS A C 1
ATOM 984 O O . LYS A 1 125 ? -3.506 -0.510 -21.013 1.00 97.50 125 LYS A O 1
ATOM 989 N N . SER A 1 126 ? -3.483 -0.504 -18.775 1.00 98.25 126 SER A N 1
ATOM 990 C CA . SER A 1 126 ? -3.107 -1.922 -18.641 1.00 98.25 126 SER A CA 1
ATOM 991 C C . SER A 1 126 ? -4.262 -2.900 -18.899 1.00 98.25 126 SER A C 1
ATOM 993 O O . SER A 1 126 ? -4.038 -4.101 -19.005 1.00 98.25 126 SER A O 1
ATOM 995 N N . GLY A 1 127 ? -5.502 -2.401 -18.960 1.00 98.25 127 GLY A N 1
ATOM 996 C CA . GLY A 1 127 ? -6.713 -3.228 -18.935 1.00 98.25 127 GLY A CA 1
ATOM 997 C C . GLY A 1 127 ? -7.196 -3.566 -17.520 1.00 98.25 127 GLY A C 1
ATOM 998 O O . GLY A 1 127 ? -8.272 -4.136 -17.380 1.00 98.25 127 GLY A O 1
ATOM 999 N N . TRP A 1 128 ? -6.468 -3.142 -16.481 1.00 98.69 128 TRP A N 1
ATOM 1000 C CA . TRP A 1 128 ? -6.816 -3.356 -15.076 1.00 98.69 128 TRP A CA 1
ATOM 1001 C C . TRP A 1 128 ? -7.081 -2.039 -14.347 1.00 98.69 128 TRP A C 1
ATOM 1003 O O . TRP A 1 128 ? -6.486 -0.998 -14.640 1.00 98.69 128 TRP A O 1
ATOM 1013 N N . SER A 1 129 ? -7.974 -2.090 -13.365 1.00 98.69 129 SER A N 1
ATOM 1014 C CA . SER A 1 129 ? -8.226 -0.984 -12.445 1.00 98.69 129 SER A CA 1
ATOM 1015 C C . SER A 1 129 ? -7.254 -1.014 -11.256 1.00 98.69 129 SER A C 1
ATOM 1017 O O . SER A 1 129 ? -6.538 -1.991 -11.040 1.00 98.69 129 SER A O 1
ATOM 1019 N N . ARG A 1 130 ? -7.235 0.071 -10.471 1.00 98.75 130 ARG A N 1
ATOM 1020 C CA . ARG A 1 130 ? -6.547 0.138 -9.171 1.00 98.75 130 ARG A CA 1
ATOM 1021 C C . ARG A 1 130 ? -7.530 -0.283 -8.077 1.00 98.75 130 ARG A C 1
ATOM 1023 O O . ARG A 1 130 ? -8.343 0.537 -7.638 1.00 98.75 130 ARG A O 1
ATOM 1030 N N . GLY A 1 131 ? -7.492 -1.559 -7.713 1.00 98.62 131 GLY A N 1
ATOM 1031 C CA . GLY A 1 131 ? -8.336 -2.169 -6.688 1.00 98.62 131 GLY A CA 1
ATOM 1032 C C . GLY A 1 131 ? -7.795 -1.933 -5.290 1.00 98.62 131 GLY A C 1
ATOM 1033 O O . GLY A 1 131 ? -6.619 -2.188 -5.060 1.00 98.62 131 GLY A O 1
ATOM 1034 N N . HIS A 1 132 ? -8.623 -1.432 -4.375 1.00 98.75 132 HIS A N 1
ATOM 1035 C CA . HIS A 1 132 ? -8.225 -1.257 -2.976 1.00 98.75 132 HIS A CA 1
ATOM 1036 C C . HIS A 1 132 ? -8.327 -2.585 -2.225 1.00 98.75 132 HIS A C 1
ATOM 1038 O O . HIS A 1 132 ? -9.336 -3.271 -2.362 1.00 98.75 132 HIS A O 1
ATOM 1044 N N . MET A 1 133 ? -7.336 -2.899 -1.386 1.00 98.69 133 MET A N 1
ATOM 1045 C CA . MET A 1 133 ? -7.467 -3.983 -0.407 1.00 98.69 133 MET A CA 1
ATOM 1046 C C . MET A 1 133 ? -8.174 -3.497 0.861 1.00 98.69 133 MET A C 1
ATOM 1048 O O . MET A 1 133 ? -9.148 -4.111 1.271 1.00 98.69 133 MET A O 1
ATOM 1052 N N . THR A 1 134 ? -7.734 -2.368 1.428 1.00 98.38 134 THR A N 1
ATOM 1053 C CA . THR A 1 134 ? -8.508 -1.576 2.404 1.00 98.38 134 THR A CA 1
ATOM 1054 C C . THR A 1 134 ? -9.292 -0.489 1.667 1.00 98.38 134 THR A C 1
ATOM 1056 O O . THR A 1 134 ? -8.661 0.421 1.107 1.00 98.38 134 THR A O 1
ATOM 1059 N N . PRO A 1 135 ? -10.632 -0.542 1.619 1.00 98.06 135 PRO A N 1
ATOM 1060 C CA . PRO A 1 135 ? -11.446 0.429 0.903 1.00 98.06 135 PRO A CA 1
ATOM 1061 C C . PRO A 1 135 ? -11.361 1.839 1.496 1.00 98.06 135 PRO A C 1
ATOM 1063 O O . PRO A 1 135 ? -11.488 2.059 2.695 1.00 98.06 135 PRO A O 1
ATOM 1066 N N . ALA A 1 136 ? -11.300 2.853 0.631 1.00 97.75 136 ALA A N 1
ATOM 1067 C CA . ALA A 1 136 ? -11.353 4.252 1.064 1.00 97.75 136 ALA A CA 1
ATOM 1068 C C . ALA A 1 136 ? -12.624 4.607 1.869 1.00 97.75 136 ALA A C 1
ATOM 1070 O O . ALA A 1 136 ? -12.629 5.573 2.630 1.00 97.75 136 ALA A O 1
ATOM 1071 N N . ALA A 1 137 ? -13.719 3.865 1.674 1.00 97.19 137 ALA A N 1
ATOM 1072 C CA . ALA A 1 137 ? -14.975 4.070 2.393 1.00 97.19 137 ALA A CA 1
ATOM 1073 C C . ALA A 1 137 ? -14.880 3.721 3.889 1.00 97.19 137 ALA A C 1
ATOM 1075 O O . ALA A 1 137 ? -15.626 4.303 4.675 1.00 97.19 137 ALA A O 1
ATOM 1076 N N . ASP A 1 138 ? -13.926 2.877 4.281 1.00 97.94 138 ASP A N 1
ATOM 1077 C CA . ASP A 1 138 ? -13.728 2.469 5.674 1.00 97.94 138 ASP A CA 1
ATOM 1078 C C . ASP A 1 138 ? -12.854 3.469 6.456 1.00 97.94 138 ASP A C 1
ATOM 1080 O O . ASP A 1 138 ? -12.837 3.498 7.688 1.00 97.94 138 ASP A O 1
ATOM 1084 N N . CYS A 1 139 ? -12.227 4.408 5.738 1.00 97.69 139 CYS A N 1
ATOM 1085 C CA . CYS A 1 139 ? -11.361 5.462 6.267 1.00 97.69 139 CYS A CA 1
ATOM 1086 C C . CYS A 1 139 ? -12.039 6.849 6.344 1.00 97.69 139 CYS A C 1
ATOM 1088 O O . CYS A 1 139 ? -11.380 7.882 6.221 1.00 97.69 139 CYS A O 1
ATOM 1090 N N . LYS A 1 140 ? -13.365 6.926 6.500 1.00 98.06 140 LYS A N 1
ATOM 1091 C CA . LYS A 1 140 ? -14.132 8.193 6.433 1.00 98.06 140 LYS A CA 1
ATOM 1092 C C . LYS A 1 140 ? -13.873 9.169 7.581 1.00 98.06 140 LYS A C 1
ATOM 1094 O O . LYS A 1 140 ? -14.023 10.382 7.402 1.00 98.06 140 LYS A O 1
ATOM 1099 N N . HIS A 1 141 ? -13.490 8.651 8.740 1.00 97.12 141 HIS A N 1
ATOM 1100 C CA . HIS A 1 141 ? -13.214 9.425 9.949 1.00 97.12 141 HIS A CA 1
ATOM 1101 C C . HIS A 1 141 ? -12.064 10.430 9.797 1.00 97.12 141 HIS A C 1
ATOM 1103 O O . HIS A 1 141 ? -12.078 11.466 10.462 1.00 97.12 141 HIS A O 1
ATOM 1109 N N . CYS A 1 142 ? -11.079 10.159 8.933 1.00 96.50 142 CYS A N 1
ATOM 1110 C CA . CYS A 1 142 ? -9.897 11.001 8.786 1.00 96.50 142 CYS A CA 1
ATOM 1111 C C . CYS A 1 142 ? -9.431 11.085 7.328 1.00 96.50 142 CYS A C 1
ATOM 1113 O O . CYS A 1 142 ? -9.278 10.072 6.652 1.00 96.50 142 CYS A O 1
ATOM 1115 N N . GLN A 1 143 ? -9.151 12.299 6.839 1.00 98.38 143 GLN A N 1
ATOM 1116 C CA . GLN A 1 143 ? -8.666 12.476 5.468 1.00 98.38 143 GLN A CA 1
ATOM 1117 C C . GLN A 1 143 ? -7.293 11.824 5.264 1.00 98.38 143 GLN A C 1
ATOM 1119 O O . GLN A 1 143 ? -7.103 11.181 4.241 1.00 98.38 143 GLN A O 1
ATOM 1124 N N . SER A 1 144 ? -6.385 11.893 6.248 1.00 98.00 144 SER A N 1
ATOM 1125 C CA . SER A 1 144 ? -5.077 11.233 6.134 1.00 98.00 144 SER A CA 1
ATOM 1126 C C . SER A 1 144 ? -5.208 9.713 6.039 1.00 98.00 144 SER A C 1
ATOM 1128 O O . SER A 1 144 ? -4.524 9.099 5.237 1.00 98.00 144 SER A O 1
ATOM 1130 N N . ALA A 1 145 ? -6.142 9.107 6.780 1.00 97.88 145 ALA A N 1
ATOM 1131 C CA . ALA A 1 145 ? -6.428 7.677 6.676 1.00 97.88 145 ALA A CA 1
ATOM 1132 C C . ALA A 1 145 ? -6.941 7.276 5.287 1.00 97.88 145 ALA A C 1
ATOM 1134 O O . ALA A 1 145 ? -6.589 6.224 4.748 1.00 97.88 145 ALA A O 1
ATOM 1135 N N . MET A 1 146 ? -7.790 8.116 4.696 1.00 98.62 146 MET A N 1
ATOM 1136 C CA . MET A 1 146 ? -8.284 7.904 3.341 1.00 98.62 146 MET A CA 1
ATOM 1137 C C . MET A 1 146 ? -7.176 8.096 2.303 1.00 98.62 146 MET A C 1
ATOM 1139 O O . MET A 1 146 ? -7.102 7.324 1.346 1.00 98.62 146 MET A O 1
ATOM 1143 N N . ASP A 1 147 ? -6.298 9.076 2.495 1.00 98.69 147 ASP A N 1
ATOM 1144 C CA . ASP A 1 147 ? -5.136 9.292 1.636 1.00 98.69 147 ASP A CA 1
ATOM 1145 C C . ASP A 1 147 ? -4.168 8.103 1.721 1.00 98.69 147 ASP A C 1
ATOM 1147 O O . ASP A 1 147 ? -3.735 7.608 0.680 1.00 98.69 147 ASP A O 1
ATOM 1151 N N . ASP A 1 148 ? -3.939 7.567 2.926 1.00 98.50 148 ASP A N 1
ATOM 1152 C CA . ASP A 1 148 ? -3.144 6.356 3.151 1.00 98.50 148 ASP A CA 1
ATOM 1153 C C . ASP A 1 148 ? -3.708 5.158 2.366 1.00 98.50 148 ASP A C 1
ATOM 1155 O O . ASP A 1 148 ? -2.953 4.410 1.748 1.00 98.50 148 ASP A O 1
ATOM 1159 N N . SER A 1 149 ? -5.038 4.989 2.320 1.00 98.44 149 SER A N 1
ATOM 1160 C CA . SER A 1 149 ? -5.671 3.897 1.552 1.00 98.44 149 SER A CA 1
ATOM 1161 C C . SER A 1 149 ? -5.427 3.986 0.036 1.00 98.44 149 SER A C 1
ATOM 1163 O O . SER A 1 149 ? -5.545 2.978 -0.659 1.00 98.44 149 SER A O 1
ATOM 1165 N N . HIS A 1 150 ? -5.047 5.162 -0.480 1.00 98.75 150 HIS A N 1
ATOM 1166 C CA . HIS A 1 150 ? -4.721 5.367 -1.894 1.00 98.75 150 HIS A CA 1
ATOM 1167 C C . HIS A 1 150 ? -3.228 5.168 -2.210 1.00 98.75 150 HIS A C 1
ATOM 1169 O O . HIS A 1 150 ? -2.829 5.327 -3.372 1.00 98.75 150 HIS A O 1
ATOM 1175 N N . TYR A 1 151 ? -2.389 4.798 -1.236 1.00 98.88 151 TYR A N 1
ATOM 1176 C CA . TYR A 1 151 ? -1.035 4.356 -1.552 1.00 98.88 151 TYR A CA 1
ATOM 1177 C C . TYR A 1 151 ? -1.055 3.052 -2.340 1.00 98.88 151 TYR A C 1
ATOM 1179 O O . TYR A 1 151 ? -1.782 2.121 -2.009 1.00 98.88 151 TYR A O 1
ATOM 1187 N N . LEU A 1 152 ? -0.211 2.962 -3.373 1.00 98.75 152 LEU A N 1
ATOM 1188 C CA . LEU A 1 152 ? -0.160 1.788 -4.252 1.00 98.75 152 LEU A CA 1
ATOM 1189 C C . LEU A 1 152 ? 0.299 0.497 -3.544 1.00 98.75 152 LEU A C 1
ATOM 1191 O O . LEU A 1 152 ? 0.113 -0.588 -4.081 1.00 98.75 152 LEU A O 1
ATOM 1195 N N . THR A 1 153 ? 0.816 0.593 -2.319 1.00 98.69 153 THR A N 1
ATOM 1196 C CA . THR A 1 153 ? 1.059 -0.542 -1.412 1.00 98.69 153 THR A CA 1
ATOM 1197 C C . THR A 1 153 ? -0.214 -1.236 -0.928 1.00 98.69 153 THR A C 1
ATOM 1199 O O . THR A 1 153 ? -0.143 -2.397 -0.538 1.00 98.69 153 THR A O 1
ATOM 1202 N N . ASN A 1 154 ? -1.365 -0.561 -0.974 1.00 98.81 154 ASN A N 1
ATOM 1203 C CA . ASN A 1 154 ? -2.695 -1.097 -0.662 1.00 98.81 154 ASN A CA 1
ATOM 1204 C C . ASN A 1 154 ? -3.482 -1.478 -1.934 1.00 98.81 154 ASN A C 1
ATOM 1206 O O . ASN A 1 154 ? -4.665 -1.809 -1.858 1.00 98.81 154 ASN A O 1
ATOM 1210 N N . ILE A 1 155 ? -2.857 -1.396 -3.115 1.00 98.81 155 ILE A N 1
ATOM 1211 C CA . ILE A 1 155 ? -3.541 -1.527 -4.403 1.00 98.81 155 ILE A CA 1
ATOM 1212 C C . ILE A 1 155 ? -3.094 -2.778 -5.155 1.00 98.81 155 ILE A C 1
ATOM 1214 O O . ILE A 1 155 ? -1.907 -3.098 -5.205 1.00 98.81 155 ILE A O 1
ATOM 1218 N N . VAL A 1 156 ? -4.054 -3.448 -5.794 1.00 98.81 156 VAL A N 1
ATOM 1219 C CA . VAL A 1 156 ? -3.821 -4.552 -6.734 1.00 98.81 156 VAL A CA 1
ATOM 1220 C C . VAL A 1 156 ? -4.424 -4.243 -8.109 1.00 98.81 156 VAL A C 1
ATOM 1222 O O . VAL A 1 156 ? -5.411 -3.502 -8.199 1.00 98.81 156 VAL A O 1
ATOM 1225 N N . PRO A 1 157 ? -3.879 -4.799 -9.207 1.00 98.69 157 PRO A N 1
ATOM 1226 C CA . PRO A 1 157 ? -4.573 -4.823 -10.489 1.00 98.69 157 PRO A CA 1
ATOM 1227 C C . PRO A 1 157 ? -5.857 -5.648 -10.349 1.00 98.69 157 PRO A C 1
ATOM 1229 O O . PRO A 1 157 ? -5.800 -6.853 -10.119 1.00 98.69 157 PRO A O 1
ATOM 1232 N N . GLN A 1 158 ? -7.014 -5.001 -10.460 1.00 98.75 158 GLN A N 1
ATOM 1233 C CA . GLN A 1 158 ? -8.320 -5.646 -10.280 1.00 98.75 158 GLN A CA 1
ATOM 1234 C C . GLN A 1 158 ? -9.184 -5.447 -11.522 1.00 98.75 158 GLN A C 1
ATOM 1236 O O . GLN A 1 158 ? -9.153 -4.374 -12.135 1.00 98.75 158 GLN A O 1
ATOM 1241 N N . ASP A 1 159 ? -9.931 -6.479 -11.919 1.00 98.75 159 ASP A N 1
ATOM 1242 C CA . ASP A 1 159 ? -10.872 -6.384 -13.037 1.00 98.75 159 ASP A CA 1
ATOM 1243 C C . ASP A 1 159 ? -11.861 -5.234 -12.793 1.00 98.75 159 ASP A C 1
ATOM 1245 O O . ASP A 1 159 ? -12.310 -5.020 -11.665 1.00 98.75 159 ASP A O 1
ATOM 1249 N N . PHE A 1 160 ? -12.173 -4.466 -13.839 1.00 98.31 160 PHE A N 1
ATOM 1250 C CA . PHE A 1 160 ? -13.012 -3.275 -13.700 1.00 98.31 160 PHE A CA 1
ATOM 1251 C C . PHE A 1 160 ? -14.413 -3.617 -13.198 1.00 98.31 160 PHE A C 1
ATOM 1253 O O . PHE A 1 160 ? -14.899 -2.939 -12.297 1.00 98.31 160 PHE A O 1
ATOM 1260 N N . ASN A 1 161 ? -15.031 -4.670 -13.739 1.00 98.31 161 ASN A N 1
ATOM 1261 C CA . ASN A 1 161 ? -16.385 -5.057 -13.354 1.00 98.31 161 ASN A CA 1
ATOM 1262 C C . ASN A 1 161 ? -16.407 -5.606 -11.930 1.00 98.31 161 ASN A C 1
ATOM 1264 O O . ASN A 1 161 ? -17.336 -5.320 -11.188 1.00 98.31 161 ASN A O 1
ATOM 1268 N N . ASN A 1 162 ? -15.374 -6.351 -11.532 1.00 98.56 162 ASN A N 1
ATOM 1269 C CA . ASN A 1 162 ? -15.249 -6.836 -10.163 1.00 98.56 162 ASN A CA 1
ATOM 1270 C C . ASN A 1 162 ? -15.019 -5.703 -9.146 1.00 98.56 162 ASN A C 1
ATOM 1272 O O . ASN A 1 162 ? -15.587 -5.748 -8.064 1.00 98.56 162 ASN A O 1
ATOM 1276 N N . ASN A 1 163 ? -14.217 -4.687 -9.478 1.00 98.12 163 ASN A N 1
ATOM 1277 C CA . ASN A 1 163 ? -13.939 -3.566 -8.570 1.00 98.12 163 ASN A CA 1
ATOM 1278 C C . ASN A 1 163 ? -15.145 -2.615 -8.412 1.00 98.12 163 ASN A C 1
ATOM 1280 O O . ASN A 1 163 ? -15.266 -1.929 -7.401 1.00 98.12 163 ASN A O 1
ATOM 1284 N N . SER A 1 164 ? -16.025 -2.528 -9.417 1.00 95.81 164 SER A N 1
ATOM 1285 C CA . SER A 1 164 ? -17.187 -1.624 -9.4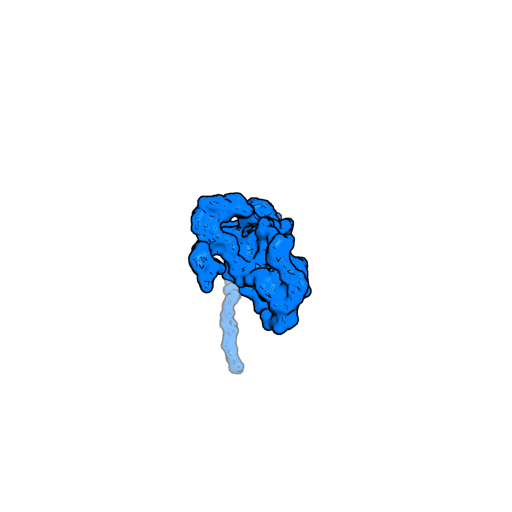03 1.00 95.81 164 SER A CA 1
ATOM 1286 C C . SER A 1 164 ? -18.548 -2.305 -9.234 1.00 95.81 164 SER A C 1
ATOM 1288 O O . SER A 1 164 ? -19.556 -1.602 -9.303 1.00 95.81 164 SER A O 1
ATOM 1290 N N . GLY A 1 165 ? -18.584 -3.634 -9.130 1.00 92.12 165 GLY A N 1
ATOM 1291 C CA . GLY A 1 165 ? -19.809 -4.433 -9.022 1.00 92.12 165 GLY A CA 1
ATOM 1292 C C . GLY A 1 165 ? -20.251 -4.591 -7.582 1.00 92.12 165 GLY A C 1
ATOM 1293 O O . GLY A 1 165 ? -21.425 -4.260 -7.307 1.00 92.12 165 GLY A O 1
#

pLDDT: mean 86.09, std 19.58, range [34.38, 98.88]

InterPro domains:
  IPR001604 DNA/RNA non-specific endonuclease/pyrophosphatase/phosphodiesterase domain [PF01223] (55-164)
  IPR020821 ENPP1-3/EXOG-like, endonuclease/phosphodiesterase domain [SM00477] (69-165)
  IPR040255 Non-specific endonuclease [PTHR13966] (50-165)
  IPR044925 His-Me finger superfamily [SSF54060] (64-165)
  IPR044929 DNA/RNA non-specific endonuclease superfamily [G3DSA:3.40.570.10] (52-165)

Sequence (165 aa):
MGTRMQARLAYFGVGVLAGVGAGAGYWRVYKQLELSDSLESRHKNTELPLEQRVFKYGRPESPFSSRTYTSHSVLYDHVHKVPLWSAEVITPQGISGPAKRGNSRFQPDPTILTRFSSGNADYLKSGWSRGHMTPAADCKHCQSAMDDSHYLTNIVPQDFNNNSG

Solvent-accessible surface area (backbone atoms only — not comparable to full-atom values): 9835 Å² total; per-residue (Å²): 140,80,88,88,87,85,85,79,85,81,86,84,79,84,86,79,96,63,63,77,65,52,56,51,52,50,49,50,52,51,52,50,52,54,47,51,55,49,49,54,52,46,54,67,69,67,54,70,57,67,67,56,62,76,35,65,87,52,73,86,75,71,62,57,47,79,47,78,57,84,58,39,34,30,39,28,29,43,82,80,33,26,42,80,45,65,50,69,77,89,41,82,62,30,52,39,59,84,36,53,74,89,80,43,60,80,39,55,46,88,91,44,61,71,92,41,42,48,51,70,72,74,43,59,89,62,82,37,35,86,27,57,67,52,53,52,66,55,22,11,52,34,54,66,30,26,36,54,34,30,20,34,54,38,25,41,83,25,55,57,65,74,71,74,106

Foldseek 3Di:
DDDDDDDDDDDDDDDDDDDPVVVVVVVVVVVVVVVVVVVVVVVVVVDDPPCCVVQVVHDPDDQWDWDDFPFKIFTFGLVQQETPAIDGDADPLQLDADADLVVAAQAADPVDDPSSHDGPVCQPPPQFDWAFRDDLSSRHNDNRSSNVSNHSRRTDRHHPVVRVD